Protein AF-A0A0B1T4Q9-F1 (afdb_monomer_lite)

Structure (mmCIF, N/CA/C/O backbone):
data_AF-A0A0B1T4Q9-F1
#
_entry.id   AF-A0A0B1T4Q9-F1
#
loop_
_atom_site.group_PDB
_atom_site.id
_atom_site.type_symbol
_atom_site.label_atom_id
_atom_site.label_alt_id
_atom_site.label_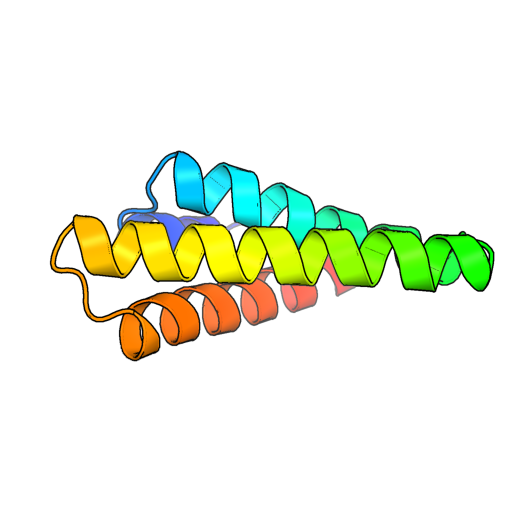comp_id
_atom_site.label_asym_id
_atom_site.label_entity_id
_atom_site.label_seq_id
_atom_site.pdbx_PDB_ins_code
_atom_site.Cartn_x
_atom_site.Cartn_y
_atom_site.Cartn_z
_atom_site.occupancy
_atom_site.B_iso_or_equiv
_atom_site.auth_seq_id
_atom_site.auth_comp_id
_atom_site.auth_asym_id
_atom_site.auth_atom_id
_atom_site.pdbx_PDB_model_num
ATOM 1 N N . MET A 1 1 ? 15.629 3.425 12.295 1.00 49.75 1 MET A N 1
ATOM 2 C CA . MET A 1 1 ? 14.739 2.316 12.738 1.00 49.75 1 MET A CA 1
ATOM 3 C C . MET A 1 1 ? 13.690 2.739 13.772 1.00 49.75 1 MET A C 1
ATOM 5 O O . MET A 1 1 ? 12.573 2.242 13.690 1.00 49.75 1 MET A O 1
ATOM 9 N N . SER A 1 2 ? 13.996 3.642 14.714 1.00 59.91 2 SER A N 1
ATOM 10 C CA . SER A 1 2 ? 13.065 4.094 15.768 1.00 59.91 2 SER A CA 1
ATOM 11 C C . SER A 1 2 ? 11.818 4.839 15.273 1.00 59.91 2 SER A C 1
ATOM 13 O O . SER A 1 2 ? 10.859 4.934 16.025 1.00 59.91 2 SER A O 1
ATOM 15 N N . GLU A 1 3 ? 11.798 5.337 14.033 1.00 72.06 3 GLU A N 1
ATOM 16 C CA . GLU A 1 3 ? 10.678 6.130 13.495 1.00 72.06 3 GLU A CA 1
ATOM 17 C C . GLU A 1 3 ? 9.629 5.310 12.728 1.00 72.06 3 GLU A C 1
ATOM 19 O O . GLU A 1 3 ? 8.511 5.774 12.543 1.00 72.06 3 GLU A O 1
ATOM 24 N N . ILE A 1 4 ? 9.950 4.077 12.317 1.00 78.56 4 ILE A N 1
ATOM 25 C CA . ILE A 1 4 ? 9.036 3.224 11.532 1.00 78.56 4 ILE A CA 1
ATOM 26 C C . ILE A 1 4 ? 8.184 2.335 12.447 1.00 78.56 4 ILE A C 1
ATOM 28 O O . ILE A 1 4 ? 6.988 2.155 12.222 1.00 78.56 4 ILE A O 1
ATOM 32 N N . ILE A 1 5 ? 8.791 1.779 13.500 1.00 82.38 5 ILE A N 1
ATOM 33 C CA . ILE A 1 5 ? 8.120 0.817 14.385 1.00 82.38 5 ILE A CA 1
ATOM 34 C C . ILE A 1 5 ? 6.947 1.440 15.167 1.00 82.38 5 ILE A C 1
ATOM 36 O O . ILE A 1 5 ? 5.885 0.813 15.205 1.00 82.38 5 ILE A O 1
ATOM 40 N N . PRO A 1 6 ? 7.053 2.647 15.761 1.00 86.00 6 PRO A N 1
ATOM 41 C CA . PRO A 1 6 ? 5.942 3.216 16.526 1.00 86.00 6 PRO A CA 1
ATOM 42 C C . PRO A 1 6 ? 4.668 3.459 15.693 1.00 86.00 6 PRO A C 1
ATOM 44 O O . PRO A 1 6 ? 3.598 3.049 16.149 1.00 86.00 6 PRO A O 1
ATOM 47 N N . PRO A 1 7 ? 4.731 4.014 14.464 1.00 85.06 7 PRO A N 1
ATOM 48 C CA . PRO A 1 7 ? 3.573 4.092 13.571 1.00 85.06 7 PRO A CA 1
ATOM 49 C C . PRO A 1 7 ? 2.952 2.730 13.234 1.00 85.06 7 PRO A C 1
ATOM 51 O O . PRO A 1 7 ? 1.729 2.595 13.250 1.00 85.06 7 PRO A O 1
ATOM 54 N N . MET A 1 8 ? 3.768 1.698 12.986 1.00 87.62 8 MET A N 1
ATOM 55 C CA . MET A 1 8 ? 3.266 0.345 12.703 1.00 87.62 8 MET A CA 1
ATOM 56 C C . MET A 1 8 ? 2.487 -0.243 13.888 1.00 87.62 8 MET A C 1
ATOM 58 O O . MET A 1 8 ? 1.427 -0.846 13.702 1.00 87.62 8 MET A O 1
ATOM 62 N N . LEU A 1 9 ? 2.993 -0.046 15.109 1.00 87.56 9 LEU A N 1
ATOM 63 C CA . LEU A 1 9 ? 2.331 -0.493 16.336 1.00 87.56 9 LEU A CA 1
ATOM 64 C C . LEU A 1 9 ? 1.052 0.306 16.614 1.00 87.56 9 LEU A C 1
ATOM 66 O O . LEU A 1 9 ? 0.029 -0.280 16.966 1.00 87.56 9 LEU A O 1
ATOM 70 N N . SER A 1 10 ? 1.089 1.627 16.414 1.00 88.94 10 SER A N 1
ATOM 71 C CA . SER A 1 10 ? -0.068 2.517 16.580 1.00 88.94 10 SER A CA 1
ATOM 72 C C . SER A 1 10 ? -1.212 2.146 15.635 1.00 88.94 10 SER A C 1
ATOM 74 O O . SER A 1 10 ? -2.362 2.051 16.064 1.00 88.94 10 SER A O 1
ATOM 76 N N . LEU A 1 11 ? -0.889 1.842 14.375 1.00 90.88 11 LEU A N 1
ATOM 77 C CA . LEU A 1 11 ? -1.867 1.397 13.385 1.00 90.88 11 LEU A CA 1
ATOM 78 C C . LEU A 1 11 ? -2.376 -0.025 13.629 1.00 90.88 11 LEU A C 1
ATOM 80 O O . LEU A 1 11 ? -3.353 -0.414 12.986 1.00 90.88 11 LEU A O 1
ATOM 84 N N . ARG A 1 12 ? -1.756 -0.790 14.539 1.00 92.75 12 ARG A N 1
ATOM 85 C CA . ARG A 1 12 ? -2.035 -2.219 14.757 1.00 92.75 12 ARG A CA 1
ATOM 86 C C . ARG A 1 12 ? -2.024 -2.970 13.434 1.00 92.75 12 ARG A C 1
ATOM 88 O O . ARG A 1 12 ? -3.034 -3.531 13.013 1.00 92.75 12 ARG A O 1
ATOM 95 N N . LEU A 1 13 ? -0.895 -2.870 12.743 1.00 92.06 13 LEU A N 1
ATOM 96 C CA . LEU A 1 13 ? -0.753 -3.410 11.403 1.00 92.06 13 LEU A CA 1
ATOM 97 C C . LEU A 1 13 ? -1.080 -4.907 11.377 1.00 92.06 13 LEU A C 1
ATOM 99 O O . LEU A 1 13 ? -0.551 -5.685 12.173 1.00 92.06 13 LEU A O 1
ATOM 103 N N . THR A 1 14 ? -1.958 -5.293 10.461 1.00 92.44 14 THR A N 1
ATOM 104 C CA . THR A 1 14 ? -2.299 -6.698 10.225 1.00 92.44 14 THR A CA 1
ATOM 105 C C . THR A 1 14 ? -1.197 -7.393 9.429 1.00 92.44 14 THR A C 1
ATOM 107 O O . THR A 1 14 ? -0.311 -6.754 8.851 1.00 92.44 14 THR A O 1
ATOM 110 N N . PHE A 1 15 ? -1.245 -8.724 9.381 1.00 91.50 15 PHE A N 1
ATOM 111 C CA . PHE A 1 15 ? -0.299 -9.497 8.584 1.00 91.50 15 PHE A CA 1
ATOM 112 C C . PHE A 1 15 ? -0.422 -9.162 7.089 1.00 91.50 15 PHE A C 1
ATOM 114 O O . PHE A 1 15 ? 0.588 -8.958 6.415 1.00 91.50 15 PHE A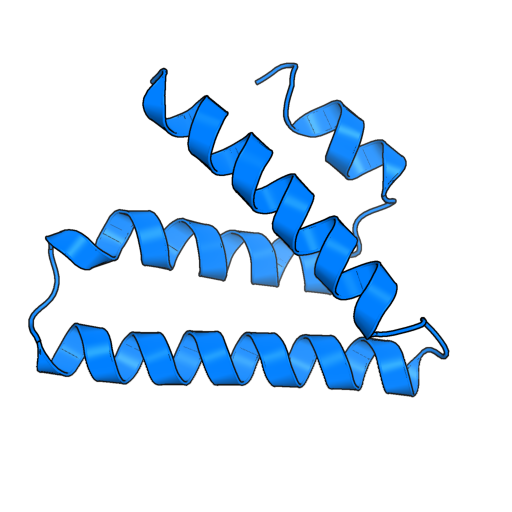 O 1
ATOM 121 N N . GLU A 1 16 ? -1.648 -9.035 6.588 1.00 92.75 16 GLU A N 1
ATOM 122 C CA . GLU A 1 16 ? -1.964 -8.687 5.203 1.00 92.75 16 GLU A CA 1
ATOM 123 C C . GLU A 1 16 ? -1.376 -7.324 4.824 1.00 92.75 16 GLU A C 1
ATOM 125 O O . GLU A 1 16 ? -0.726 -7.183 3.785 1.00 92.75 16 GLU A O 1
ATOM 130 N N . GLU A 1 17 ? -1.547 -6.332 5.698 1.00 94.19 17 GLU A N 1
ATOM 131 C CA . GLU A 1 17 ? -0.976 -4.998 5.517 1.00 94.19 17 GLU A CA 1
ATOM 132 C C . GLU A 1 17 ? 0.550 -5.037 5.5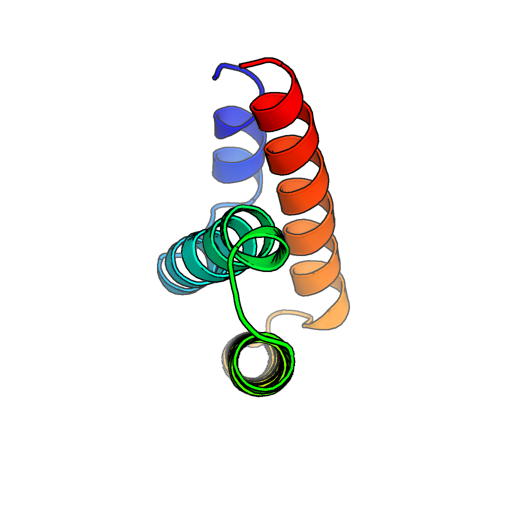30 1.00 94.19 17 GLU A C 1
ATOM 134 O O . GLU A 1 17 ? 1.193 -4.379 4.713 1.00 94.19 17 GLU A O 1
ATOM 139 N N . PHE A 1 18 ? 1.146 -5.846 6.405 1.00 92.31 18 PHE A N 1
ATOM 140 C CA . PHE A 1 18 ? 2.596 -5.962 6.493 1.00 92.31 18 PHE A CA 1
ATOM 141 C C . PHE A 1 18 ? 3.190 -6.591 5.228 1.00 92.31 18 PHE A C 1
ATOM 143 O O . PHE A 1 18 ? 4.187 -6.101 4.693 1.00 92.31 18 PHE A O 1
ATOM 150 N N . VAL A 1 19 ? 2.563 -7.647 4.706 1.00 93.31 19 VAL A N 1
ATOM 151 C CA . VAL A 1 19 ? 2.981 -8.283 3.448 1.00 93.31 19 VAL A CA 1
ATOM 152 C C . VAL A 1 19 ? 2.856 -7.307 2.278 1.00 93.31 19 VAL A C 1
ATOM 154 O O . VAL A 1 19 ? 3.779 -7.208 1.465 1.00 93.31 19 VAL A O 1
ATOM 157 N N . ALA A 1 20 ? 1.767 -6.542 2.209 1.00 93.88 20 ALA A N 1
ATOM 158 C CA . ALA A 1 20 ? 1.589 -5.547 1.161 1.00 93.88 20 ALA A CA 1
ATOM 159 C C . ALA A 1 20 ? 2.617 -4.408 1.243 1.00 93.88 20 ALA A C 1
ATOM 161 O O . ALA A 1 20 ? 3.185 -4.033 0.218 1.00 93.88 20 ALA A O 1
ATOM 162 N N . LEU A 1 21 ? 2.933 -3.918 2.449 1.00 92.25 21 LEU A N 1
ATOM 163 C CA . LEU A 1 21 ? 4.006 -2.939 2.658 1.00 92.25 21 LEU A CA 1
ATOM 164 C C . LEU A 1 21 ? 5.341 -3.438 2.104 1.00 92.25 21 LEU A C 1
ATOM 166 O O . LEU A 1 21 ? 6.024 -2.694 1.402 1.00 92.25 21 LEU A O 1
ATOM 170 N N . LYS A 1 22 ? 5.699 -4.706 2.348 1.00 90.94 22 LYS A N 1
ATOM 171 C CA . LYS A 1 22 ? 6.923 -5.285 1.774 1.00 90.94 22 LYS A CA 1
ATOM 172 C C . LYS A 1 22 ? 6.913 -5.234 0.249 1.00 90.94 22 LYS A C 1
ATOM 174 O O . LYS A 1 22 ? 7.946 -4.929 -0.342 1.00 90.94 22 LYS A O 1
ATOM 179 N N . ALA A 1 23 ? 5.778 -5.509 -0.390 1.00 92.38 23 ALA A N 1
ATOM 180 C CA . ALA A 1 23 ? 5.667 -5.440 -1.843 1.00 92.38 23 ALA A CA 1
ATOM 181 C C . ALA A 1 23 ? 5.810 -3.999 -2.365 1.00 92.38 23 ALA A C 1
ATOM 183 O O . ALA A 1 23 ? 6.583 -3.769 -3.296 1.00 92.38 23 ALA A O 1
ATOM 184 N N . PHE A 1 24 ? 5.141 -3.028 -1.732 1.00 91.31 24 PHE A N 1
ATOM 185 C CA . PHE A 1 24 ? 5.244 -1.608 -2.093 1.00 91.31 24 PHE A CA 1
ATOM 186 C C . PHE A 1 24 ? 6.677 -1.081 -1.962 1.00 91.31 24 PHE A C 1
ATOM 188 O O . PHE A 1 24 ? 7.184 -0.433 -2.877 1.00 91.31 24 PHE A O 1
ATOM 195 N N . VAL A 1 25 ? 7.357 -1.417 -0.864 1.00 89.44 25 VAL A N 1
ATOM 196 C CA . VAL A 1 25 ? 8.747 -1.002 -0.636 1.00 89.44 25 VAL A CA 1
ATOM 197 C C . VAL A 1 25 ? 9.707 -1.670 -1.623 1.00 89.44 25 VAL A C 1
ATOM 199 O O . VAL A 1 25 ? 10.577 -1.008 -2.186 1.00 89.44 25 VAL A O 1
ATOM 202 N N . SER A 1 26 ? 9.516 -2.965 -1.896 1.00 88.00 26 SER A N 1
ATOM 203 C CA . SER A 1 26 ? 10.346 -3.705 -2.860 1.00 88.00 26 SER A CA 1
ATOM 204 C C . SER A 1 26 ? 10.224 -3.142 -4.276 1.00 88.00 26 SER A C 1
ATOM 206 O O . SER A 1 26 ? 11.214 -3.072 -5.002 1.00 88.00 26 SER A O 1
ATOM 208 N N . TRP A 1 27 ? 9.022 -2.716 -4.671 1.00 87.69 27 TRP A N 1
ATOM 209 C CA . TRP A 1 27 ? 8.793 -2.077 -5.965 1.00 87.69 27 TRP A CA 1
ATOM 210 C C . TRP A 1 27 ? 9.584 -0.778 -6.112 1.00 87.69 27 TRP A C 1
ATOM 212 O O . TRP A 1 27 ? 10.291 -0.612 -7.106 1.00 87.69 27 TRP A O 1
ATOM 222 N N . GLN A 1 28 ? 9.520 0.104 -5.112 1.00 83.75 28 GLN A N 1
ATOM 223 C CA . GLN A 1 28 ? 10.250 1.371 -5.147 1.00 83.75 28 GLN A CA 1
ATOM 224 C C . GLN A 1 28 ? 11.768 1.163 -5.213 1.00 83.75 28 GLN A C 1
ATOM 226 O O . GLN A 1 28 ? 12.436 1.840 -5.990 1.00 83.75 28 GLN A O 1
ATOM 231 N N . GLY A 1 29 ? 12.307 0.185 -4.476 1.00 83.81 29 GLY A N 1
ATOM 232 C CA . GLY A 1 29 ? 13.735 -0.144 -4.529 1.00 83.81 29 GLY A CA 1
ATOM 233 C C . GLY A 1 29 ? 14.195 -0.760 -5.859 1.00 83.81 29 GLY A C 1
ATOM 234 O O . GLY A 1 29 ? 15.353 -0.609 -6.240 1.00 83.81 29 GLY A O 1
ATOM 235 N N . ALA A 1 30 ? 13.307 -1.446 -6.584 1.00 84.50 30 ALA A N 1
ATOM 236 C CA . ALA A 1 30 ? 13.655 -2.155 -7.817 1.00 84.50 30 ALA A CA 1
ATOM 237 C C . ALA A 1 30 ? 13.417 -1.343 -9.103 1.00 84.50 30 ALA A C 1
ATOM 239 O O . ALA A 1 30 ? 13.993 -1.681 -10.138 1.00 84.50 30 ALA A O 1
ATOM 240 N N . ILE A 1 31 ? 12.588 -0.290 -9.069 1.00 83.06 31 ILE A N 1
ATOM 241 C CA . ILE A 1 31 ? 12.083 0.388 -10.278 1.00 83.06 31 ILE A CA 1
ATOM 242 C C . ILE A 1 31 ? 13.191 0.951 -11.187 1.00 83.06 31 ILE A C 1
ATOM 244 O O . ILE A 1 31 ? 13.054 0.947 -12.414 1.00 83.06 31 ILE A O 1
ATOM 248 N N . SER A 1 32 ? 14.311 1.399 -10.614 1.00 82.81 32 SER A N 1
ATOM 249 C CA . SER A 1 32 ? 15.464 1.926 -11.354 1.00 82.81 32 SER A CA 1
ATOM 250 C C . SER A 1 32 ? 16.207 0.851 -12.156 1.00 82.81 32 SER A C 1
ATOM 252 O O . SER A 1 32 ? 16.749 1.166 -13.213 1.00 82.81 32 SER A O 1
ATOM 254 N N . ASN A 1 33 ? 16.154 -0.410 -11.714 1.00 86.62 33 ASN A N 1
ATOM 255 C CA . ASN A 1 33 ? 16.965 -1.523 -12.223 1.00 86.62 33 ASN A CA 1
ATOM 256 C C . ASN A 1 33 ? 16.201 -2.499 -13.135 1.00 86.62 33 ASN A C 1
ATOM 258 O O . ASN A 1 33 ? 16.735 -3.540 -13.513 1.00 86.62 33 ASN A O 1
ATOM 262 N N . VAL A 1 34 ? 14.952 -2.190 -13.490 1.00 89.88 34 VAL A N 1
ATOM 263 C CA . VAL A 1 34 ? 14.106 -3.037 -14.347 1.00 89.88 34 VAL A CA 1
ATOM 264 C C . VAL A 1 34 ? 13.852 -2.404 -15.716 1.00 89.88 34 VAL A C 1
ATOM 266 O O . VAL A 1 34 ? 13.795 -1.178 -15.852 1.00 89.88 34 VAL A O 1
ATOM 269 N N . SER A 1 35 ? 13.671 -3.256 -16.732 1.00 92.38 35 SER A N 1
ATOM 270 C CA . SER A 1 35 ? 13.277 -2.842 -18.084 1.00 92.38 35 SER A CA 1
ATOM 271 C C . SER A 1 35 ? 11.918 -2.136 -18.081 1.00 92.38 35 SER A C 1
ATOM 273 O O . SER A 1 35 ? 11.132 -2.290 -17.147 1.00 92.38 35 SER A O 1
ATOM 275 N N . LEU A 1 36 ? 11.605 -1.390 -19.145 1.00 89.44 36 LEU A N 1
ATOM 276 C CA . LEU A 1 36 ? 10.314 -0.704 -19.276 1.00 89.44 36 LEU A CA 1
ATOM 277 C C . LEU A 1 36 ? 9.128 -1.682 -19.180 1.00 89.44 36 LEU A C 1
ATOM 279 O O . LEU A 1 36 ? 8.192 -1.445 -18.424 1.00 89.44 36 LEU A O 1
ATOM 283 N N . GLU A 1 37 ? 9.214 -2.823 -19.863 1.00 91.31 37 GLU A N 1
ATOM 284 C CA . GLU A 1 37 ? 8.209 -3.893 -19.787 1.00 91.31 37 GLU A CA 1
ATOM 285 C C . GLU A 1 37 ? 8.099 -4.481 -18.372 1.00 91.31 37 GLU A C 1
ATOM 287 O O . GLU A 1 37 ? 6.998 -4.743 -17.883 1.00 91.31 37 GLU A O 1
ATOM 292 N N . GLY A 1 38 ? 9.234 -4.639 -17.681 1.00 90.00 38 GLY A N 1
ATOM 293 C CA . GLY A 1 38 ? 9.274 -5.055 -16.282 1.00 90.00 38 GLY A CA 1
ATOM 294 C C . GLY A 1 38 ? 8.587 -4.046 -15.363 1.00 90.00 38 GLY A C 1
ATOM 295 O O . GLY A 1 38 ? 7.837 -4.445 -14.471 1.00 90.00 38 GLY A O 1
ATOM 296 N N . ARG A 1 39 ? 8.763 -2.742 -15.619 1.00 91.31 39 ARG A N 1
ATOM 297 C CA . ARG A 1 39 ? 8.067 -1.685 -14.873 1.00 91.31 39 ARG A CA 1
ATOM 298 C C . ARG A 1 39 ? 6.557 -1.776 -15.057 1.00 91.31 39 ARG A C 1
ATOM 300 O O . ARG A 1 39 ? 5.822 -1.718 -14.074 1.00 91.31 39 ARG A O 1
ATOM 307 N N . ASP A 1 40 ? 6.090 -1.967 -16.284 1.00 91.94 40 ASP A N 1
ATOM 308 C CA . ASP A 1 40 ? 4.658 -2.099 -16.556 1.00 91.94 40 ASP A CA 1
ATOM 309 C C . ASP A 1 40 ? 4.065 -3.346 -15.890 1.00 91.94 40 ASP A C 1
ATOM 311 O O . ASP A 1 40 ? 2.991 -3.281 -15.284 1.00 91.94 40 ASP A O 1
ATOM 315 N N . ALA A 1 41 ? 4.773 -4.477 -15.951 1.00 91.50 41 ALA A N 1
ATOM 316 C CA . ALA A 1 41 ? 4.351 -5.712 -15.298 1.00 91.50 41 ALA A CA 1
ATOM 317 C C . ALA A 1 41 ? 4.249 -5.543 -13.775 1.00 91.50 41 ALA A C 1
ATOM 319 O O . ALA A 1 41 ? 3.236 -5.907 -13.177 1.00 91.50 41 ALA A O 1
ATOM 320 N N . MET A 1 42 ? 5.262 -4.951 -13.148 1.00 91.00 42 MET A N 1
ATOM 321 C CA . MET A 1 42 ? 5.273 -4.716 -11.707 1.00 91.00 42 MET A CA 1
ATOM 322 C C . MET A 1 42 ? 4.236 -3.672 -11.274 1.00 91.00 42 MET A C 1
ATOM 324 O O . MET A 1 42 ? 3.579 -3.872 -10.254 1.00 91.00 42 MET A O 1
ATOM 328 N N . ARG A 1 43 ? 3.995 -2.618 -12.065 1.00 91.81 43 ARG A N 1
ATOM 329 C CA . ARG A 1 43 ? 2.916 -1.653 -11.797 1.00 91.81 43 ARG A CA 1
ATOM 330 C C . ARG A 1 43 ? 1.553 -2.340 -11.733 1.00 91.81 43 ARG A C 1
ATOM 332 O O . ARG A 1 43 ? 0.800 -2.104 -10.794 1.00 91.81 43 ARG A O 1
ATOM 339 N N . AR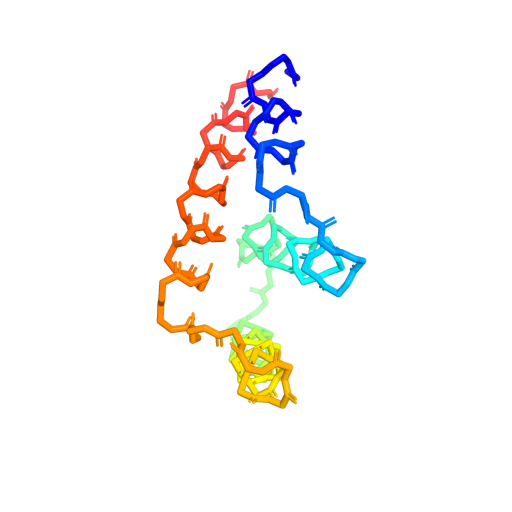G A 1 44 ? 1.269 -3.263 -12.662 1.00 94.56 44 ARG A N 1
ATOM 340 C CA . ARG A 1 44 ? 0.035 -4.072 -12.626 1.00 94.56 44 ARG A CA 1
ATOM 341 C C . ARG A 1 44 ? -0.064 -4.926 -11.359 1.00 94.56 44 ARG A C 1
ATOM 343 O O . ARG A 1 44 ? -1.162 -5.088 -10.834 1.00 94.56 44 ARG A O 1
ATOM 350 N N . GLN A 1 45 ? 1.056 -5.462 -10.864 1.00 94.31 45 GLN A N 1
ATOM 351 C CA . GLN A 1 45 ? 1.076 -6.225 -9.608 1.00 94.31 45 GLN A CA 1
ATOM 352 C C . GLN A 1 45 ? 0.784 -5.335 -8.398 1.00 94.31 45 GLN A C 1
ATOM 354 O O . GLN A 1 45 ? -0.012 -5.709 -7.541 1.00 94.31 45 GLN A O 1
ATOM 359 N N . ILE A 1 46 ? 1.370 -4.140 -8.3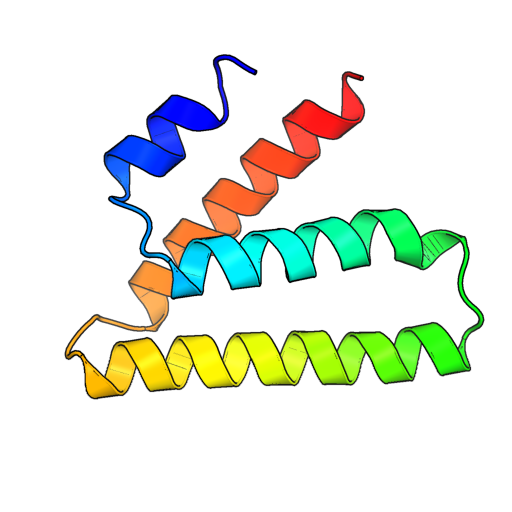49 1.00 93.56 46 ILE A N 1
ATOM 360 C CA . ILE A 1 46 ? 1.114 -3.167 -7.282 1.00 93.56 46 ILE A CA 1
ATOM 361 C C . ILE A 1 46 ? -0.357 -2.745 -7.279 1.00 93.56 46 ILE A C 1
ATOM 363 O O . ILE A 1 46 ? -0.996 -2.797 -6.229 1.00 93.56 46 ILE A O 1
ATOM 367 N N . ASP A 1 47 ? -0.929 -2.454 -8.449 1.00 95.19 47 ASP A N 1
ATOM 368 C CA . ASP A 1 47 ? -2.354 -2.133 -8.580 1.00 95.19 47 ASP A CA 1
ATOM 369 C C . ASP A 1 47 ? -3.250 -3.293 -8.108 1.00 95.19 47 ASP A C 1
ATOM 371 O O . ASP A 1 47 ? -4.277 -3.072 -7.460 1.00 95.19 47 ASP A O 1
ATOM 375 N N . ALA A 1 48 ? -2.873 -4.541 -8.407 1.00 96.44 48 ALA A N 1
ATOM 376 C CA . ALA A 1 48 ? -3.602 -5.724 -7.954 1.00 96.44 48 ALA A CA 1
ATOM 377 C C . ALA A 1 48 ? -3.549 -5.888 -6.426 1.00 96.44 48 ALA A C 1
ATOM 379 O O . ALA A 1 48 ? -4.577 -6.167 -5.804 1.00 96.44 48 ALA A O 1
ATOM 380 N N . ILE A 1 49 ? -2.386 -5.656 -5.810 1.00 95.62 49 ILE A N 1
ATOM 381 C CA . ILE A 1 49 ? -2.218 -5.689 -4.350 1.00 95.62 49 ILE A CA 1
ATOM 382 C C . ILE A 1 49 ? -3.054 -4.587 -3.692 1.00 95.62 49 ILE A C 1
ATOM 384 O O . ILE A 1 49 ? -3.785 -4.872 -2.743 1.00 95.62 49 ILE A O 1
ATOM 388 N N . SER A 1 50 ? -3.018 -3.358 -4.217 1.00 94.81 50 SER A N 1
ATOM 389 C CA . SER A 1 50 ? -3.829 -2.243 -3.711 1.00 94.81 50 SER A CA 1
ATOM 390 C C . SER A 1 50 ? -5.328 -2.546 -3.775 1.00 94.81 50 SER A C 1
ATOM 392 O O . SER A 1 50 ? -6.039 -2.303 -2.800 1.00 94.81 50 SER A O 1
ATOM 394 N N . LYS A 1 51 ? -5.809 -3.142 -4.874 1.00 96.25 51 LYS A N 1
ATOM 395 C CA . LYS A 1 51 ? -7.208 -3.591 -4.994 1.00 96.25 51 LYS A CA 1
ATOM 396 C C . LYS A 1 51 ? -7.543 -4.700 -3.998 1.00 96.25 51 LYS A C 1
ATOM 398 O O . LYS A 1 51 ? -8.582 -4.643 -3.351 1.00 96.25 51 LYS A O 1
ATOM 403 N N . SER A 1 52 ? -6.657 -5.682 -3.831 1.00 95.75 52 SER A N 1
ATOM 404 C CA . SER A 1 52 ? -6.859 -6.782 -2.880 1.00 95.75 52 SER A CA 1
ATOM 405 C C . SER A 1 52 ? -6.943 -6.289 -1.431 1.00 95.75 52 SER A C 1
ATOM 407 O O . SER A 1 52 ? -7.774 -6.777 -0.665 1.00 95.75 52 SER A O 1
ATOM 409 N N . LEU A 1 53 ? -6.112 -5.311 -1.060 1.00 95.62 53 LEU A N 1
ATOM 410 C CA . LEU A 1 53 ? -6.155 -4.626 0.235 1.00 95.62 53 LEU A CA 1
ATOM 411 C C . LEU A 1 53 ? -7.469 -3.876 0.435 1.00 95.62 53 LEU A C 1
ATOM 413 O O . LEU A 1 53 ? -8.125 -4.050 1.457 1.00 95.62 53 LEU A O 1
ATOM 417 N N . HIS A 1 54 ? -7.881 -3.098 -0.565 1.00 96.19 54 HIS A N 1
ATOM 418 C CA . HIS A 1 54 ? -9.150 -2.380 -0.531 1.00 96.19 54 HIS A CA 1
ATOM 419 C C . HIS A 1 54 ? -10.323 -3.338 -0.282 1.00 96.19 54 HIS A C 1
ATOM 421 O O . HIS A 1 54 ? -11.075 -3.164 0.675 1.00 96.19 54 HIS A O 1
ATOM 427 N N . SER A 1 55 ? -10.411 -4.421 -1.057 1.00 95.88 55 SER A N 1
ATOM 428 C CA . SER A 1 55 ? -11.451 -5.437 -0.877 1.00 95.88 55 SER A CA 1
ATOM 429 C C . SER A 1 55 ? -11.305 -6.245 0.414 1.00 95.88 55 SER A C 1
ATOM 431 O O . SER A 1 55 ? -12.281 -6.811 0.904 1.00 95.88 55 SER A O 1
ATOM 433 N N . HIS A 1 56 ? -10.104 -6.364 0.985 1.00 94.75 56 HIS A N 1
ATOM 434 C CA . HIS A 1 56 ? -9.933 -6.912 2.333 1.00 94.75 56 HIS A CA 1
ATOM 435 C C . HIS A 1 56 ? -10.569 -5.986 3.380 1.00 94.75 56 HIS A C 1
ATOM 437 O O . HIS A 1 56 ? -11.274 -6.478 4.258 1.00 94.75 56 HIS A O 1
ATOM 443 N N . TYR A 1 57 ? -10.400 -4.669 3.261 1.00 95.94 57 TYR A N 1
ATOM 444 C CA . TYR A 1 57 ? -11.033 -3.710 4.168 1.00 95.94 57 TYR A CA 1
ATOM 445 C C . TYR A 1 57 ? -12.557 -3.719 4.059 1.00 95.94 57 TYR A C 1
ATOM 447 O O . TYR A 1 57 ? -13.228 -3.840 5.084 1.00 95.94 57 TYR A O 1
ATOM 455 N N . GLU A 1 58 ? -13.095 -3.714 2.836 1.00 96.00 58 GLU A N 1
ATOM 456 C CA . GLU A 1 58 ? -14.543 -3.805 2.596 1.00 96.00 58 GLU A CA 1
ATOM 457 C C . GLU A 1 58 ? -15.152 -5.042 3.271 1.00 96.00 58 GLU A C 1
ATOM 459 O O . GLU A 1 58 ? -16.153 -4.943 3.980 1.00 96.00 58 GLU A O 1
ATOM 464 N N . ARG A 1 59 ? -14.510 -6.208 3.116 1.00 95.56 59 ARG A N 1
ATOM 465 C CA . ARG A 1 59 ? -14.983 -7.476 3.698 1.00 95.56 59 ARG A CA 1
ATOM 466 C C . ARG A 1 59 ? -14.951 -7.508 5.224 1.00 95.56 59 ARG A C 1
ATOM 468 O O . ARG A 1 59 ? -15.736 -8.238 5.818 1.00 95.56 59 ARG A O 1
ATOM 475 N N . ASN A 1 60 ? -14.054 -6.749 5.848 1.00 93.88 60 ASN A N 1
ATOM 476 C CA . ASN A 1 60 ? -13.891 -6.717 7.302 1.00 93.88 60 ASN A CA 1
ATOM 477 C C . ASN A 1 60 ? -14.589 -5.513 7.960 1.00 93.88 60 ASN A C 1
ATOM 479 O O . ASN A 1 60 ? -14.400 -5.280 9.152 1.00 93.88 60 ASN A O 1
ATOM 483 N N . GLY A 1 61 ? -15.384 -4.737 7.209 1.00 94.25 61 GLY A N 1
ATOM 484 C CA . GLY A 1 61 ? -16.079 -3.558 7.738 1.00 94.25 61 GLY A CA 1
ATOM 485 C C . GLY A 1 61 ? -15.139 -2.416 8.140 1.00 94.25 61 GLY A C 1
ATOM 486 O O . GLY A 1 61 ? -15.496 -1.580 8.967 1.00 94.25 61 GLY A O 1
ATOM 487 N N . ILE A 1 62 ? -13.931 -2.386 7.576 1.00 95.00 62 ILE A N 1
ATOM 488 C CA . ILE A 1 62 ? -12.937 -1.337 7.808 1.00 95.00 62 ILE A CA 1
ATOM 489 C C . ILE A 1 62 ? -13.122 -0.275 6.714 1.00 95.00 62 ILE A C 1
ATOM 491 O O . ILE A 1 62 ? -13.125 -0.653 5.543 1.00 95.00 62 ILE A O 1
ATOM 495 N N . PRO A 1 63 ? -13.233 1.030 7.036 1.00 96.25 63 PRO A N 1
ATOM 496 C CA . PRO A 1 63 ? -13.332 2.092 6.033 1.00 96.25 63 PRO A CA 1
ATOM 497 C C . PRO A 1 63 ? -12.116 2.080 5.086 1.00 96.25 63 PRO A C 1
ATOM 499 O O . PRO A 1 63 ? -11.012 2.457 5.501 1.00 96.25 63 PRO A O 1
ATOM 502 N N . PRO A 1 64 ? -12.267 1.658 3.812 1.00 94.19 64 PRO A N 1
ATOM 503 C CA . PRO A 1 64 ? -11.105 1.363 2.976 1.00 94.19 64 PRO A CA 1
ATOM 504 C C . PRO A 1 64 ? -10.266 2.604 2.672 1.00 94.19 64 PRO A C 1
ATOM 506 O O . PRO A 1 64 ? -9.041 2.541 2.699 1.00 94.19 64 PRO A O 1
ATOM 509 N N . ALA A 1 65 ? -10.915 3.745 2.422 1.00 94.12 65 ALA A N 1
ATOM 510 C CA . ALA A 1 65 ? -10.239 4.997 2.092 1.00 94.12 65 ALA A CA 1
ATOM 511 C C . ALA A 1 65 ? -9.360 5.509 3.247 1.00 94.12 65 ALA A C 1
ATOM 513 O O . ALA A 1 65 ? -8.194 5.841 3.035 1.00 94.12 65 ALA A O 1
ATOM 514 N N . GLU A 1 66 ? -9.888 5.520 4.474 1.00 94.56 66 GLU A N 1
ATOM 515 C CA . GLU A 1 66 ? -9.151 5.970 5.663 1.00 94.56 66 GLU A CA 1
ATOM 516 C C . GLU A 1 66 ? -7.974 5.043 5.975 1.00 94.56 66 GLU A C 1
ATOM 518 O O . GLU A 1 66 ? -6.855 5.493 6.257 1.00 94.56 66 GLU A O 1
ATOM 523 N N . ARG A 1 67 ? -8.210 3.728 5.882 1.00 95.69 67 ARG A N 1
ATOM 524 C CA . ARG A 1 67 ? -7.178 2.741 6.185 1.00 95.69 67 ARG A CA 1
ATOM 525 C C . ARG A 1 67 ? -6.071 2.744 5.137 1.00 95.69 67 ARG A C 1
ATOM 527 O O . ARG A 1 67 ? -4.898 2.774 5.503 1.00 95.69 67 ARG A O 1
ATOM 534 N N . MET A 1 68 ? -6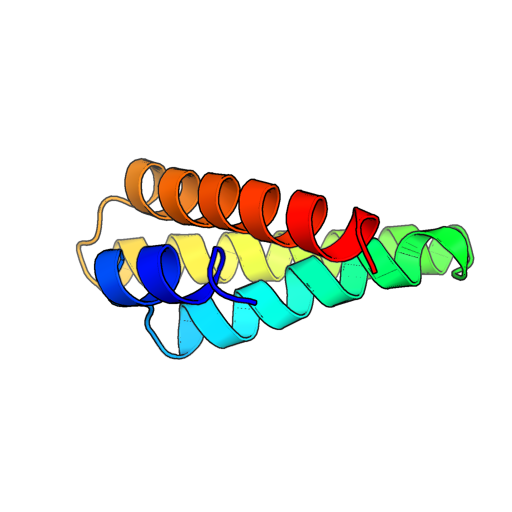.419 2.820 3.852 1.00 94.31 68 MET A N 1
ATOM 535 C CA . MET A 1 68 ? -5.435 2.988 2.782 1.00 94.31 68 MET A CA 1
ATOM 536 C C . MET A 1 68 ? -4.628 4.278 2.941 1.00 94.31 68 MET A C 1
ATOM 538 O O . MET A 1 68 ? -3.409 4.240 2.794 1.00 94.31 68 MET A O 1
ATOM 542 N N . GLY A 1 69 ? -5.274 5.397 3.287 1.00 93.62 69 GLY A N 1
ATOM 543 C CA . GLY A 1 69 ? -4.577 6.656 3.560 1.00 93.62 69 GLY A CA 1
ATOM 544 C C . GLY A 1 69 ? -3.536 6.509 4.671 1.00 93.62 69 GLY A C 1
ATOM 545 O O . GLY A 1 69 ? -2.391 6.928 4.510 1.00 93.62 69 GLY A O 1
ATOM 546 N N . SER A 1 70 ? -3.895 5.820 5.755 1.00 94.00 70 SER A N 1
ATOM 547 C CA . SER A 1 70 ? -2.974 5.525 6.861 1.00 94.00 70 SER A CA 1
ATOM 548 C C . SER A 1 70 ? -1.765 4.686 6.421 1.00 94.00 70 SER A C 1
ATOM 550 O O . SER A 1 70 ? -0.634 4.980 6.806 1.00 94.00 70 SER A O 1
ATOM 552 N N . ILE A 1 71 ? -1.981 3.672 5.574 1.00 93.12 71 ILE A N 1
ATOM 553 C CA . ILE A 1 71 ? -0.903 2.839 5.011 1.00 93.12 71 ILE A CA 1
ATOM 554 C C . ILE A 1 71 ? 0.010 3.650 4.078 1.00 93.12 71 ILE A C 1
ATOM 556 O O . ILE A 1 71 ? 1.227 3.486 4.125 1.00 93.12 71 ILE A O 1
ATOM 560 N N . ILE A 1 72 ? -0.547 4.549 3.264 1.00 90.56 72 ILE A N 1
ATOM 561 C CA . ILE A 1 72 ? 0.232 5.423 2.371 1.00 90.56 72 ILE A CA 1
ATOM 562 C C . ILE A 1 72 ? 1.106 6.391 3.176 1.00 90.56 72 ILE A C 1
ATOM 564 O O . ILE A 1 72 ? 2.282 6.556 2.860 1.00 90.56 72 ILE A O 1
ATOM 568 N N . LEU A 1 73 ? 0.571 6.996 4.239 1.00 90.56 73 LEU A N 1
ATOM 569 C CA . LEU A 1 73 ? 1.354 7.872 5.116 1.00 90.56 73 LEU A CA 1
ATOM 570 C C . LEU A 1 73 ? 2.507 7.118 5.788 1.00 90.56 73 LEU A C 1
ATOM 572 O O . LEU A 1 73 ? 3.621 7.635 5.856 1.00 90.56 73 LEU A O 1
ATOM 576 N N . LEU A 1 74 ? 2.265 5.877 6.218 1.00 90.69 74 LEU A N 1
ATOM 577 C CA . LEU A 1 74 ? 3.313 5.011 6.750 1.00 90.69 74 LEU A CA 1
ATOM 578 C C . LEU A 1 74 ? 4.393 4.700 5.702 1.00 90.69 74 LEU A C 1
ATOM 580 O O . LEU A 1 74 ? 5.577 4.733 6.030 1.00 90.69 74 LEU A O 1
ATOM 584 N N . LEU A 1 75 ? 4.009 4.416 4.453 1.00 88.31 75 LEU A N 1
ATOM 585 C CA . LEU A 1 75 ? 4.965 4.207 3.360 1.00 88.31 75 LEU A CA 1
ATOM 586 C C . LEU A 1 75 ? 5.858 5.430 3.154 1.00 88.31 75 LEU A C 1
ATOM 588 O O . LEU A 1 75 ? 7.069 5.266 3.040 1.00 88.31 75 LEU A O 1
ATOM 592 N N . SER A 1 76 ? 5.299 6.641 3.188 1.00 85.31 76 SER A N 1
ATOM 593 C CA . SER A 1 76 ? 6.090 7.875 3.114 1.00 85.31 76 SER A CA 1
ATOM 594 C C . SER A 1 76 ? 7.128 7.962 4.238 1.00 85.31 76 SER A C 1
ATOM 596 O O . SER A 1 76 ? 8.284 8.295 3.982 1.00 85.31 76 SER A O 1
ATOM 598 N N . SER A 1 77 ? 6.757 7.607 5.474 1.00 84.69 77 SER A N 1
ATOM 599 C CA . SER A 1 77 ? 7.706 7.542 6.595 1.00 84.69 77 SER A CA 1
ATOM 600 C C . SER A 1 77 ? 8.787 6.476 6.392 1.00 84.69 77 SER A C 1
ATOM 602 O O . SER A 1 77 ? 9.946 6.710 6.729 1.00 84.69 77 SER A O 1
ATOM 604 N N . ILE A 1 78 ? 8.432 5.319 5.824 1.00 85.00 78 ILE A N 1
ATOM 605 C CA . ILE A 1 78 ? 9.389 4.252 5.506 1.00 85.00 78 ILE A CA 1
ATOM 606 C C . ILE A 1 78 ? 10.377 4.721 4.436 1.00 85.00 78 ILE A C 1
ATOM 608 O O . ILE A 1 78 ? 11.577 4.543 4.618 1.00 85.00 78 ILE A O 1
ATOM 612 N N . PHE A 1 79 ? 9.903 5.338 3.354 1.00 81.00 79 PHE A N 1
ATOM 613 C CA . PHE A 1 79 ? 10.768 5.801 2.268 1.00 81.00 79 PHE A CA 1
ATOM 614 C C . PHE A 1 79 ? 11.729 6.892 2.715 1.00 81.00 79 PHE A C 1
ATOM 616 O O . PHE A 1 79 ? 12.923 6.770 2.457 1.00 81.00 79 PHE A O 1
ATOM 623 N N . ASN A 1 80 ? 11.250 7.864 3.494 1.00 79.94 80 ASN A N 1
ATOM 624 C CA . ASN A 1 80 ? 12.128 8.870 4.084 1.00 79.94 80 ASN A CA 1
ATOM 625 C C . ASN A 1 80 ? 13.239 8.223 4.919 1.00 79.94 80 ASN A C 1
ATOM 627 O O . ASN A 1 80 ? 14.390 8.613 4.808 1.00 79.94 80 ASN A O 1
ATOM 631 N N . ALA A 1 81 ? 12.920 7.212 5.730 1.00 70.62 81 ALA A N 1
ATOM 632 C CA . ALA A 1 81 ? 13.911 6.536 6.563 1.00 70.62 81 ALA A CA 1
ATOM 633 C C . ALA A 1 81 ? 14.907 5.664 5.772 1.00 70.62 81 ALA A C 1
ATOM 635 O O . ALA A 1 81 ? 15.997 5.402 6.280 1.00 70.62 81 ALA A O 1
ATOM 636 N N . VAL A 1 82 ? 14.541 5.195 4.574 1.00 65.19 82 VAL A N 1
ATOM 637 C CA . VAL A 1 82 ? 15.426 4.421 3.687 1.00 65.19 82 VAL A CA 1
ATOM 638 C C . VAL A 1 82 ? 16.397 5.335 2.937 1.00 65.19 82 VAL A C 1
ATOM 640 O O . VAL A 1 82 ? 17.546 4.950 2.781 1.00 65.19 82 VAL A O 1
ATOM 643 N N . ASP A 1 83 ? 15.993 6.553 2.561 1.00 57.91 83 ASP A N 1
ATOM 644 C CA . ASP A 1 83 ? 16.884 7.534 1.910 1.00 57.91 83 ASP A CA 1
ATOM 645 C C . ASP A 1 83 ? 18.021 8.041 2.832 1.00 57.91 83 ASP A C 1
ATOM 647 O O . ASP A 1 83 ? 18.981 8.650 2.361 1.00 57.91 83 ASP A O 1
ATOM 651 N N . PHE A 1 84 ? 17.939 7.786 4.146 1.00 46.38 84 PHE A N 1
ATOM 652 C CA . PHE A 1 84 ? 18.985 8.098 5.134 1.00 46.38 84 PHE A CA 1
ATOM 653 C C . PHE A 1 84 ? 19.959 6.934 5.424 1.00 46.38 84 PHE A C 1
ATOM 655 O O . PHE A 1 84 ? 20.808 7.076 6.311 1.00 46.38 84 PHE A O 1
ATOM 662 N N . LEU A 1 85 ? 19.839 5.795 4.730 1.00 43.56 85 LEU A N 1
ATOM 663 C CA . LEU A 1 85 ? 20.726 4.625 4.849 1.00 43.56 85 LEU A CA 1
ATOM 664 C C . LEU A 1 85 ? 21.567 4.431 3.584 1.00 43.56 85 LEU A C 1
ATOM 666 O O . LEU A 1 85 ? 22.758 4.086 3.753 1.00 43.56 85 LEU A O 1
#

Radius of gyration: 13.67 Å; chains: 1; bounding box: 37×18×36 Å

Foldseek 3Di:
DVQLVVLCVVLVDDPLLVVLLVLVVVLVVCVVPDDPVRNVVSVVVNVVSLVVQLVVCVVVVHPSVVSVVSSVVSSVSVVVVVVVD

pLDDT: mean 87.88, std 10.91, range [43.56, 96.44]

Organism: Oesophagostomum dentatum (NCBI:txid61180)

Sequence (85 aa):
MSEIIPPMLSLRLTFEEFVALKAFVSWQGAISNVSLEGRDAMRRQIDAISKSLHSHYERNGIPPAERMGSIILLLSSIFNAVDFL

Secondary structure (DSSP, 8-state):
-TTTHHHHHHTT--HHHHHHHHHHHHHHHHGGGS-HHHHHHHHHHHHHHHHHHHHHHHHTT--HHHHHHHHHHHHHHHHHHHTT-

InterPro domains:
  IPR000536 Nuclear hormone receptor, ligand-binding domain [PF00104] (2-80)
  IPR000536 Nuclear hormone receptor, ligand-binding domain [PS51843] (1-85)
  IPR035500 Nuclear hormone receptor-like domain superfamily [G3DSA:1.10.565.10] (1-85)
  IPR035500 Nuclear hormone receptor-like domain superfamily [SSF48508] (1-82)